Protein AF-A0A388L8P8-F1 (afdb_monomer_lite)

pLDDT: mean 82.84, std 12.55, range [41.34, 98.25]

Structure (mmCIF, N/CA/C/O backbone):
data_AF-A0A388L8P8-F1
#
_entry.id   AF-A0A388L8P8-F1
#
loop_
_atom_site.group_PDB
_atom_site.id
_atom_site.type_symbol
_atom_site.label_atom_id
_atom_site.label_alt_id
_atom_site.label_comp_id
_atom_site.label_asym_id
_atom_site.label_entity_id
_atom_site.label_seq_id
_atom_site.pdbx_PDB_ins_code
_atom_site.Cartn_x
_atom_site.Cartn_y
_atom_site.Cartn_z
_atom_site.occupancy
_atom_site.B_iso_or_equiv
_atom_site.auth_seq_id
_atom_site.auth_comp_id
_atom_site.auth_asym_id
_atom_site.auth_atom_id
_atom_site.pdbx_PDB_model_num
ATOM 1 N N . MET A 1 1 ? -27.261 3.512 31.138 1.00 41.34 1 MET A N 1
ATOM 2 C CA . MET A 1 1 ? -28.185 2.999 32.173 1.00 41.34 1 MET A CA 1
ATOM 3 C C . MET A 1 1 ? -28.676 1.631 31.740 1.00 41.34 1 MET A C 1
ATOM 5 O O . MET A 1 1 ? -29.302 1.532 30.693 1.00 41.34 1 MET A O 1
ATOM 9 N N . THR A 1 2 ? -28.341 0.579 32.483 1.00 51.69 2 THR A N 1
ATOM 10 C CA . THR A 1 2 ? -28.897 -0.768 32.290 1.00 51.69 2 THR A CA 1
ATOM 11 C C . THR A 1 2 ? -30.381 -0.741 32.658 1.00 51.69 2 THR A C 1
ATOM 13 O O . THR A 1 2 ? -30.743 -0.427 33.788 1.00 51.69 2 THR A O 1
ATOM 16 N N . LEU A 1 3 ? -31.254 -1.000 31.685 1.00 60.19 3 LEU A N 1
ATOM 17 C CA . LEU A 1 3 ? -32.703 -1.019 31.885 1.00 60.19 3 LEU A CA 1
ATOM 18 C C . LEU A 1 3 ? -33.097 -2.338 32.562 1.00 60.19 3 LEU A C 1
ATOM 20 O O . LEU A 1 3 ? -32.888 -3.412 31.997 1.00 60.19 3 LEU A O 1
ATOM 24 N N . LEU A 1 4 ? -33.650 -2.261 33.775 1.00 67.19 4 LEU A N 1
ATOM 25 C CA . LEU A 1 4 ? -34.172 -3.427 34.489 1.00 67.19 4 LEU A CA 1
ATOM 26 C C . LEU A 1 4 ? -35.426 -3.952 33.785 1.00 67.19 4 LEU A C 1
ATOM 28 O O . LEU A 1 4 ? -36.349 -3.206 33.455 1.00 67.19 4 LEU A O 1
ATOM 32 N N . THR A 1 5 ? -35.467 -5.262 33.576 1.00 72.75 5 THR A N 1
ATOM 33 C CA . THR A 1 5 ? -36.632 -5.935 32.998 1.00 72.75 5 THR A CA 1
ATOM 34 C C . THR A 1 5 ? -37.778 -6.010 34.012 1.00 72.75 5 THR A C 1
ATOM 36 O O . THR A 1 5 ? -37.558 -6.083 35.221 1.00 72.75 5 THR A O 1
ATOM 39 N N . ARG A 1 6 ? -39.028 -6.052 33.530 1.00 67.31 6 ARG A N 1
ATOM 40 C CA . ARG A 1 6 ? -40.245 -6.135 34.369 1.00 67.31 6 ARG A CA 1
ATOM 41 C C . ARG A 1 6 ? -40.247 -7.326 35.345 1.00 67.31 6 ARG A C 1
ATOM 43 O O . ARG A 1 6 ? -40.895 -7.281 36.385 1.00 67.31 6 ARG A O 1
ATOM 50 N N . SER A 1 7 ? -39.542 -8.405 35.015 1.00 67.12 7 SER A N 1
ATOM 51 C CA . SER A 1 7 ? -39.351 -9.570 35.888 1.00 67.12 7 SER A CA 1
ATOM 52 C C . SER A 1 7 ? -38.328 -9.325 37.000 1.00 67.12 7 SER A C 1
ATOM 54 O O . SER A 1 7 ? -38.490 -9.864 38.090 1.00 67.12 7 SER A O 1
ATOM 56 N N . GLN A 1 8 ? -37.306 -8.499 36.756 1.00 69.94 8 GLN A N 1
ATOM 57 C CA . GLN A 1 8 ? -36.320 -8.119 37.772 1.00 69.94 8 GLN A CA 1
ATOM 58 C C . GLN A 1 8 ? -36.918 -7.145 38.788 1.00 69.94 8 GLN A C 1
ATOM 60 O O . GLN A 1 8 ? -36.701 -7.316 39.983 1.00 69.94 8 GLN A O 1
ATOM 65 N N . THR A 1 9 ? -37.739 -6.190 38.345 1.00 72.44 9 THR A N 1
ATOM 66 C CA . THR A 1 9 ? -38.404 -5.243 39.255 1.00 72.44 9 THR A CA 1
ATOM 67 C C . THR A 1 9 ? -39.412 -5.921 40.183 1.00 72.44 9 THR A C 1
ATOM 69 O O . THR A 1 9 ? -39.514 -5.544 41.340 1.00 72.44 9 THR A O 1
ATOM 72 N N . LYS A 1 10 ? -40.077 -6.996 39.743 1.00 73.81 10 LYS A N 1
ATOM 73 C CA . LYS A 1 10 ? -40.981 -7.793 40.595 1.00 73.81 10 LYS A CA 1
ATOM 74 C C . LYS A 1 10 ? -40.254 -8.568 41.707 1.00 73.81 10 LYS A C 1
ATOM 76 O O . LYS A 1 10 ? -40.830 -8.859 42.749 1.00 73.81 10 LYS A O 1
ATOM 81 N N . ALA A 1 11 ? -38.981 -8.916 41.505 1.00 75.69 11 ALA A N 1
ATOM 82 C CA . ALA A 1 11 ? -38.152 -9.540 42.541 1.00 75.69 11 ALA A CA 1
ATOM 83 C C . ALA A 1 11 ? -37.675 -8.528 43.603 1.00 75.69 11 ALA A C 1
ATOM 85 O O . ALA A 1 11 ? -37.264 -8.921 44.700 1.00 75.69 11 ALA A O 1
ATOM 86 N N . MET A 1 12 ? -37.754 -7.233 43.286 1.00 84.12 12 MET A N 1
ATOM 87 C CA . MET A 1 12 ? -37.395 -6.135 44.179 1.00 84.12 12 MET A CA 1
ATOM 88 C C . MET A 1 12 ? -38.535 -5.743 45.120 1.00 84.12 12 MET A C 1
ATOM 90 O O . MET A 1 12 ? -38.289 -4.928 45.990 1.00 84.12 12 MET A O 1
ATOM 94 N N . ASP A 1 13 ? -39.738 -6.314 45.002 1.00 87.44 13 ASP A N 1
ATOM 95 C CA . ASP A 1 13 ? -40.845 -6.018 45.916 1.00 87.44 13 ASP A CA 1
ATOM 96 C C . ASP A 1 13 ? -40.574 -6.559 47.332 1.00 87.44 13 ASP A C 1
ATOM 98 O O . ASP A 1 13 ? -39.916 -7.594 47.524 1.00 87.44 13 ASP A O 1
ATOM 102 N N . ARG A 1 14 ? -41.092 -5.864 48.353 1.00 87.56 14 ARG A N 1
ATOM 103 C CA . ARG A 1 14 ? -40.985 -6.299 49.752 1.00 87.56 14 ARG A CA 1
ATOM 104 C C . ARG A 1 14 ? -41.802 -7.565 49.978 1.00 87.56 14 ARG A C 1
ATOM 106 O O . ARG A 1 14 ? -42.975 -7.635 49.612 1.00 87.56 14 ARG A O 1
ATOM 113 N N . LYS A 1 15 ? -41.191 -8.570 50.608 1.00 90.06 15 LYS A N 1
ATOM 114 C CA . LYS A 1 15 ? -41.853 -9.852 50.873 1.00 90.06 15 LYS A CA 1
ATOM 115 C C . LYS A 1 15 ? -42.787 -9.744 52.081 1.00 90.06 15 LYS A C 1
ATOM 117 O O . LYS A 1 15 ? -42.554 -8.968 53.008 1.00 90.06 15 LYS A O 1
ATOM 122 N N . ALA A 1 16 ? -43.845 -10.553 52.092 1.00 90.62 16 ALA A N 1
ATOM 123 C CA . ALA A 1 16 ? -44.754 -10.634 53.232 1.00 90.62 16 ALA A CA 1
ATOM 124 C C . ALA A 1 16 ? -43.996 -11.099 54.491 1.00 90.62 16 ALA A C 1
ATOM 126 O O . ALA A 1 16 ? -43.284 -12.099 54.450 1.00 90.62 16 ALA A O 1
ATOM 127 N N . GLY A 1 17 ? -44.132 -10.361 55.597 1.00 90.56 17 GLY A N 1
ATOM 128 C CA . GLY A 1 17 ? -43.433 -10.643 56.858 1.00 90.56 17 GLY A CA 1
ATOM 129 C C . GLY A 1 17 ? -41.972 -10.169 56.930 1.00 90.56 17 GLY A C 1
ATOM 130 O O . GLY A 1 17 ? -41.367 -10.265 57.992 1.00 90.56 17 GLY A O 1
ATOM 131 N N . GLU A 1 18 ? -41.405 -9.621 55.849 1.00 93.06 18 GLU A N 1
ATOM 132 C CA . GLU A 1 18 ? -40.052 -9.045 55.842 1.00 93.06 18 GLU A CA 1
ATOM 133 C C . GLU A 1 18 ? -40.047 -7.709 56.604 1.00 93.06 18 GLU A C 1
ATOM 135 O O . GLU A 1 18 ? -40.944 -6.878 56.412 1.00 93.06 18 GLU A O 1
ATOM 140 N N . SER A 1 19 ? -39.058 -7.486 57.477 1.00 94.62 19 SER A N 1
ATOM 141 C CA . SER A 1 19 ? -38.859 -6.183 58.121 1.00 94.62 19 SER A CA 1
ATOM 142 C C . SER A 1 19 ? -38.364 -5.155 57.096 1.00 94.62 19 SER A C 1
ATOM 144 O O . SER A 1 19 ? -37.824 -5.516 56.053 1.00 94.62 19 SER A O 1
ATOM 146 N N . LEU A 1 20 ? -38.551 -3.862 57.372 1.00 92.56 20 LEU A N 1
ATOM 147 C CA . LEU A 1 20 ? -38.077 -2.811 56.463 1.00 92.56 20 LEU A CA 1
ATOM 148 C C . LEU A 1 20 ? -36.553 -2.879 56.257 1.00 92.56 20 LEU A C 1
ATOM 150 O O . LEU A 1 20 ? -36.082 -2.768 55.134 1.00 92.56 20 LEU A O 1
ATOM 154 N N . LEU A 1 21 ? -35.810 -3.142 57.331 1.00 94.81 21 LEU A N 1
ATOM 155 C CA . LEU A 1 21 ? -34.350 -3.199 57.310 1.00 94.81 21 LEU A CA 1
ATOM 156 C C . LEU A 1 21 ? -33.837 -4.391 56.480 1.00 94.81 21 LEU A C 1
ATOM 158 O O . LEU A 1 21 ? -32.991 -4.215 55.612 1.00 94.81 21 LEU A O 1
ATOM 162 N N . ALA A 1 22 ? -34.435 -5.578 56.652 1.00 93.00 22 ALA A N 1
ATOM 163 C CA . ALA A 1 22 ? -34.094 -6.757 55.849 1.00 93.00 22 ALA A CA 1
ATOM 164 C C . ALA A 1 22 ? -34.422 -6.567 54.355 1.00 93.00 22 ALA A C 1
ATOM 166 O O . ALA A 1 22 ? -33.699 -7.045 53.481 1.00 93.00 22 ALA A O 1
ATOM 167 N N . TYR A 1 23 ? -35.505 -5.843 54.059 1.00 92.75 23 TYR A N 1
ATOM 168 C CA . TYR A 1 23 ? -35.875 -5.479 52.695 1.00 92.75 23 TYR A CA 1
ATOM 169 C C . TYR A 1 23 ? -34.839 -4.553 52.037 1.00 92.75 23 TYR A C 1
ATOM 171 O O . TYR A 1 23 ? -34.422 -4.811 50.907 1.00 92.75 23 TYR A O 1
ATOM 179 N N . GLU A 1 24 ? -34.405 -3.504 52.738 1.00 93.31 24 GLU A N 1
ATOM 180 C CA . GLU A 1 24 ? -33.405 -2.550 52.244 1.00 93.31 24 GLU A CA 1
ATOM 181 C C . GLU A 1 24 ? -32.039 -3.211 52.024 1.00 93.31 24 GLU A C 1
ATOM 183 O O . GLU A 1 24 ? -31.432 -3.017 50.970 1.00 93.31 24 GLU A O 1
ATOM 188 N N . GLU A 1 25 ? -31.589 -4.058 52.955 1.00 94.56 25 GLU A N 1
ATOM 189 C CA . GLU A 1 25 ? -30.347 -4.831 52.816 1.00 94.56 25 GLU A CA 1
ATOM 190 C C . GLU A 1 25 ? -30.385 -5.752 51.589 1.00 94.56 25 GLU A C 1
ATOM 192 O O . GLU A 1 25 ? -29.439 -5.789 50.796 1.00 94.56 25 GLU A O 1
ATOM 197 N N . ARG A 1 26 ? -31.506 -6.456 51.375 1.00 92.00 26 ARG A N 1
ATOM 198 C CA . ARG A 1 26 ? -31.695 -7.315 50.198 1.00 92.00 26 ARG A CA 1
ATOM 199 C C . ARG A 1 26 ? -31.700 -6.512 48.900 1.00 92.00 26 ARG A C 1
ATOM 201 O O . ARG A 1 26 ? -31.133 -6.962 47.903 1.00 92.00 26 ARG A O 1
ATOM 208 N N . LEU A 1 27 ? -32.346 -5.348 48.893 1.00 90.62 27 LEU A N 1
ATOM 209 C CA . LEU A 1 27 ? -32.401 -4.477 47.723 1.00 90.62 27 LEU A CA 1
ATOM 210 C C . LEU A 1 27 ? -31.014 -3.920 47.377 1.00 90.62 27 LEU A C 1
ATOM 212 O O . LEU A 1 27 ? -30.624 -3.939 46.209 1.00 90.62 27 LEU A O 1
ATOM 216 N N . ALA A 1 28 ? -30.253 -3.488 48.384 1.00 92.19 28 ALA A N 1
ATOM 217 C CA . ALA A 1 28 ? -28.880 -3.023 48.219 1.00 92.19 28 ALA A CA 1
ATOM 218 C C . ALA A 1 28 ? -27.975 -4.130 47.655 1.00 92.19 28 ALA A C 1
ATOM 220 O O . ALA A 1 28 ? -27.255 -3.891 46.685 1.00 92.19 28 ALA A O 1
ATOM 221 N N . ALA A 1 29 ? -28.072 -5.355 48.186 1.00 91.75 29 ALA A N 1
ATOM 222 C CA . ALA A 1 29 ? -27.329 -6.505 47.673 1.00 91.75 29 ALA A CA 1
ATOM 223 C C . ALA A 1 29 ? -27.677 -6.818 46.206 1.00 91.75 29 ALA A C 1
ATOM 225 O O . ALA A 1 29 ? -26.782 -7.057 45.399 1.00 91.75 29 ALA A O 1
ATOM 226 N N . PHE A 1 30 ? -28.960 -6.756 45.832 1.00 87.81 30 PHE A N 1
ATOM 227 C CA . PHE A 1 30 ? -29.401 -6.990 44.452 1.00 87.81 30 PHE A CA 1
ATOM 228 C C . PHE A 1 30 ? -28.869 -5.931 43.475 1.00 87.81 30 PHE A C 1
ATOM 230 O O . PHE A 1 30 ? -28.424 -6.263 42.376 1.00 87.81 30 PHE A O 1
ATOM 237 N N . ILE A 1 31 ? -28.904 -4.653 43.870 1.00 87.44 31 ILE A N 1
ATOM 238 C CA . ILE A 1 31 ? -28.354 -3.551 43.068 1.00 87.44 31 ILE A CA 1
ATOM 239 C C . ILE A 1 31 ? -26.841 -3.720 42.910 1.00 87.44 31 ILE A C 1
ATOM 241 O O . ILE A 1 31 ? -26.329 -3.575 41.799 1.00 87.44 31 ILE A O 1
ATOM 245 N N . GLN A 1 32 ? -26.135 -4.063 43.991 1.00 90.44 32 GLN A N 1
ATOM 246 C CA . GLN A 1 32 ? -24.695 -4.291 43.948 1.00 90.44 32 GLN A CA 1
ATOM 247 C C . GLN A 1 32 ? -24.343 -5.445 43.006 1.00 90.44 32 GLN A C 1
ATOM 249 O O . GLN A 1 32 ? -23.519 -5.272 42.116 1.00 90.44 32 GLN A O 1
ATOM 254 N N . GLU A 1 33 ? -25.035 -6.579 43.109 1.00 91.56 33 GLU A N 1
ATOM 255 C CA . GLU A 1 33 ? -24.804 -7.735 42.239 1.00 91.56 33 GLU A CA 1
ATOM 256 C C . GLU A 1 33 ? -25.069 -7.409 40.758 1.00 91.56 33 GLU A C 1
ATOM 258 O O . GLU A 1 33 ? -24.316 -7.816 39.870 1.00 91.56 33 GLU A O 1
ATOM 263 N N . ALA A 1 34 ? -26.133 -6.653 40.465 1.00 87.19 34 ALA A N 1
ATOM 264 C CA . ALA A 1 34 ? -26.438 -6.221 39.105 1.00 87.19 34 ALA A CA 1
ATOM 265 C C . ALA A 1 34 ? -25.357 -5.280 38.547 1.00 87.19 34 ALA A C 1
ATOM 267 O O . ALA A 1 34 ? -24.979 -5.404 37.377 1.00 87.19 34 ALA A O 1
ATOM 268 N N . ASN A 1 35 ? -24.839 -4.374 39.379 1.00 90.00 35 ASN A N 1
ATOM 269 C CA . ASN A 1 35 ? -23.742 -3.482 39.018 1.00 90.00 35 ASN A CA 1
ATOM 270 C C . ASN A 1 35 ? -22.440 -4.255 38.791 1.00 90.00 35 ASN A C 1
ATOM 272 O O . ASN A 1 35 ? -21.772 -4.017 37.786 1.00 90.00 35 ASN A O 1
ATOM 276 N N . ASP A 1 36 ? -22.117 -5.221 39.650 1.00 94.94 36 ASP A N 1
ATOM 277 C CA . ASP A 1 36 ? -20.922 -6.058 39.518 1.00 94.94 36 ASP A CA 1
ATOM 278 C C . ASP A 1 36 ? -20.979 -6.894 38.233 1.00 94.94 36 ASP A C 1
ATOM 280 O O . ASP A 1 36 ? -20.007 -6.951 37.475 1.00 94.94 36 ASP A O 1
ATOM 284 N N . ARG A 1 37 ? -22.146 -7.472 37.914 1.00 93.25 37 ARG A N 1
ATOM 285 C CA . ARG A 1 37 ? -22.367 -8.184 36.645 1.00 93.25 37 ARG A CA 1
ATOM 286 C C . ARG A 1 37 ? -22.225 -7.264 35.433 1.00 93.25 37 ARG A C 1
ATOM 288 O O . ARG A 1 37 ? -21.614 -7.660 34.441 1.00 93.25 37 ARG A O 1
ATOM 295 N N . ALA A 1 38 ? -22.756 -6.044 35.499 1.00 92.81 38 ALA A N 1
ATOM 296 C CA . ALA A 1 38 ? -22.616 -5.068 34.421 1.00 92.81 38 ALA A CA 1
ATOM 297 C C . ALA A 1 38 ? -21.154 -4.625 34.234 1.00 92.81 38 ALA A C 1
ATOM 299 O O . ALA A 1 38 ? -20.683 -4.540 33.100 1.00 92.81 38 ALA A O 1
ATOM 300 N N . ALA A 1 39 ? -20.423 -4.399 35.328 1.00 96.31 39 ALA A N 1
ATOM 301 C CA . ALA A 1 39 ? -19.010 -4.038 35.302 1.00 96.31 39 ALA A CA 1
ATOM 302 C C . ALA A 1 39 ? -18.145 -5.172 34.732 1.00 96.31 39 ALA A C 1
ATOM 304 O O . ALA A 1 39 ? -17.292 -4.925 33.878 1.00 96.31 39 ALA A O 1
ATOM 305 N N . ALA A 1 40 ? -18.401 -6.421 35.135 1.00 96.56 40 ALA A N 1
ATOM 306 C CA . ALA A 1 40 ? -17.719 -7.592 34.593 1.00 96.56 40 ALA A CA 1
ATOM 307 C C . ALA A 1 40 ? -17.975 -7.755 33.085 1.00 96.56 40 ALA A C 1
ATOM 309 O O . ALA A 1 40 ? -17.031 -7.938 32.319 1.00 96.56 40 ALA A O 1
ATOM 310 N N . ALA A 1 41 ? -19.229 -7.608 32.641 1.00 96.38 41 ALA A N 1
ATOM 311 C CA . ALA A 1 41 ? -19.580 -7.677 31.223 1.00 96.38 41 ALA A CA 1
ATOM 312 C C . ALA A 1 41 ? -18.941 -6.544 30.401 1.00 96.38 41 ALA A C 1
ATOM 314 O O . ALA A 1 41 ? -18.483 -6.774 29.283 1.00 96.38 41 ALA A O 1
ATOM 315 N N . ALA A 1 42 ? -18.880 -5.325 30.946 1.00 96.56 42 ALA A N 1
ATOM 316 C CA . ALA A 1 42 ? -18.212 -4.201 30.295 1.00 96.56 42 ALA A CA 1
ATOM 317 C C . ALA A 1 42 ? -16.700 -4.437 30.163 1.00 96.56 42 ALA A C 1
ATOM 319 O O . ALA A 1 42 ? -16.130 -4.167 29.107 1.00 96.56 42 ALA A O 1
ATOM 320 N N . LYS A 1 43 ? -16.064 -4.983 31.206 1.00 97.44 43 LYS A N 1
ATOM 321 C CA . LYS A 1 43 ? -14.641 -5.333 31.186 1.00 97.44 43 LYS A CA 1
ATOM 322 C C . LYS A 1 43 ? -14.337 -6.405 30.140 1.00 97.44 43 LYS A C 1
ATOM 324 O O . LYS A 1 43 ? -13.377 -6.253 29.393 1.00 97.44 43 LYS A O 1
ATOM 329 N N . GLU A 1 44 ? -15.163 -7.446 30.061 1.00 97.38 44 GLU A N 1
ATOM 330 C CA . GLU A 1 44 ? -14.982 -8.512 29.072 1.00 97.38 44 GLU A CA 1
ATOM 331 C C . GLU A 1 44 ? -15.187 -8.004 27.643 1.00 97.38 44 GLU A C 1
ATOM 333 O O . GLU A 1 44 ? -14.376 -8.283 26.766 1.00 97.38 44 GLU A O 1
ATOM 338 N N . ARG A 1 45 ? -16.214 -7.177 27.412 1.00 97.31 45 ARG A N 1
ATOM 339 C CA . ARG A 1 45 ? -16.416 -6.536 26.108 1.00 97.31 45 ARG A CA 1
ATOM 340 C C . ARG A 1 45 ? -15.223 -5.690 25.683 1.00 97.31 45 ARG A C 1
ATOM 342 O O . ARG A 1 45 ? -14.794 -5.809 24.546 1.00 97.31 45 ARG A O 1
ATOM 349 N N . ASN A 1 46 ? -14.701 -4.863 26.588 1.00 97.25 46 ASN A N 1
ATOM 350 C CA . ASN A 1 46 ? -13.549 -4.015 26.297 1.00 97.25 46 ASN A CA 1
ATOM 351 C C . ASN A 1 46 ? -12.318 -4.867 25.952 1.00 97.25 46 ASN A C 1
ATOM 353 O O . ASN A 1 46 ? -11.619 -4.587 24.987 1.00 97.25 46 ASN A O 1
ATOM 357 N N . ARG A 1 47 ? -12.098 -5.963 26.685 1.00 98.00 47 ARG A N 1
ATOM 358 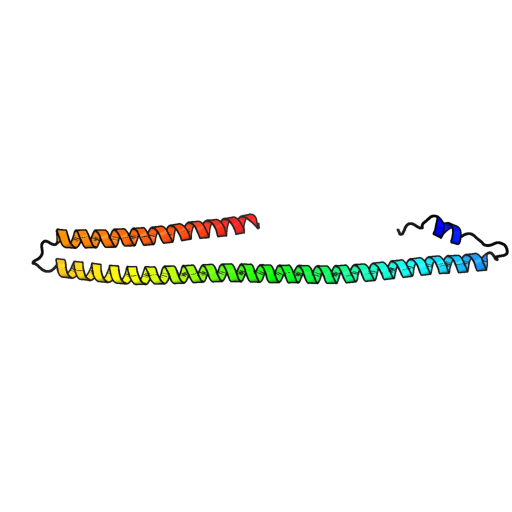C CA . ARG A 1 47 ? -11.015 -6.899 26.383 1.00 98.00 47 ARG A CA 1
ATOM 359 C C . ARG A 1 47 ? -11.157 -7.518 24.986 1.00 98.00 47 ARG A C 1
ATOM 361 O O . ARG A 1 47 ? -10.187 -7.523 24.238 1.00 98.00 47 ARG A O 1
ATOM 368 N N . LEU A 1 48 ? -12.342 -8.015 24.632 1.00 97.7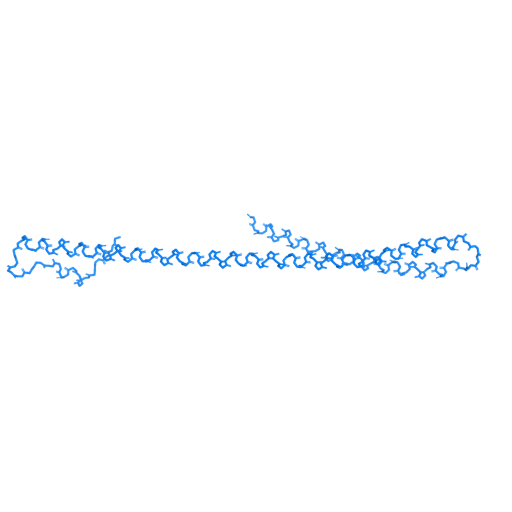5 48 LEU A N 1
ATOM 369 C CA . LEU A 1 48 ? -12.594 -8.597 23.308 1.00 97.75 48 LEU A CA 1
ATOM 370 C C . LEU A 1 48 ? -12.424 -7.565 22.186 1.00 97.75 48 LEU A C 1
ATOM 372 O O . LEU A 1 48 ? -11.853 -7.874 21.147 1.00 97.75 48 LEU A O 1
ATOM 376 N N . GLU A 1 49 ? -12.882 -6.334 22.411 1.00 98.00 49 GLU A N 1
ATOM 377 C CA . GLU A 1 49 ? -12.720 -5.223 21.471 1.00 98.00 49 GLU A CA 1
ATOM 378 C C . GLU A 1 49 ? -11.239 -4.892 21.242 1.00 98.00 49 GLU A C 1
ATOM 380 O O . GLU A 1 49 ? -10.811 -4.792 20.096 1.00 98.00 49 GLU A O 1
ATOM 385 N N . GLN A 1 50 ? -10.430 -4.844 22.306 1.00 98.12 50 GLN A N 1
ATOM 386 C CA . GLN A 1 50 ? -8.979 -4.660 22.194 1.00 98.12 50 GLN A CA 1
ATOM 387 C C . GLN A 1 50 ? -8.294 -5.811 21.445 1.00 98.12 50 GLN A C 1
ATOM 389 O O . GLN A 1 50 ? -7.399 -5.575 20.633 1.00 98.12 50 GLN A O 1
ATOM 394 N N . GLU A 1 51 ? -8.696 -7.060 21.702 1.00 98.12 51 GLU A N 1
ATOM 395 C CA . GLU A 1 51 ? -8.156 -8.232 21.003 1.00 98.12 51 GLU A CA 1
ATOM 396 C C . GLU A 1 51 ? -8.510 -8.200 19.500 1.00 98.12 51 GLU A C 1
ATOM 398 O O . GLU A 1 51 ? -7.652 -8.477 18.655 1.00 98.12 51 GLU A O 1
ATOM 403 N N . GLU A 1 52 ? -9.736 -7.801 19.141 1.00 98.06 52 GLU A N 1
ATOM 404 C CA . GLU A 1 52 ? -10.137 -7.608 17.743 1.00 98.06 52 GLU A CA 1
ATOM 405 C C . GLU A 1 52 ? -9.407 -6.443 17.070 1.00 98.06 52 GLU A C 1
ATOM 407 O O . GLU A 1 52 ? -8.960 -6.588 15.931 1.00 98.06 52 GLU A O 1
ATOM 412 N N . GLU A 1 53 ? -9.263 -5.300 17.741 1.00 98.00 53 GLU A N 1
ATOM 413 C CA . GLU A 1 53 ? -8.529 -4.152 17.203 1.00 98.00 53 GLU A CA 1
ATOM 414 C C . GLU A 1 53 ? -7.062 -4.498 16.952 1.00 98.00 53 GLU A C 1
ATOM 416 O O . GLU A 1 53 ? -6.545 -4.215 15.871 1.00 98.00 53 GLU A O 1
ATOM 421 N N . ALA A 1 54 ? -6.409 -5.188 17.889 1.00 98.00 54 ALA A N 1
ATOM 422 C CA . ALA A 1 54 ? -5.037 -5.654 17.712 1.00 98.00 54 ALA A CA 1
ATOM 423 C C . ALA A 1 54 ? -4.912 -6.612 16.516 1.00 98.00 54 ALA A C 1
ATOM 425 O O . ALA A 1 54 ? -3.948 -6.538 15.748 1.00 98.00 54 ALA A O 1
ATOM 426 N N . LYS A 1 55 ? -5.904 -7.490 16.315 1.00 98.25 55 LYS A N 1
ATOM 427 C CA . LYS A 1 55 ? -5.947 -8.384 15.153 1.00 98.25 55 LYS A CA 1
ATOM 428 C C . LYS A 1 55 ? -6.096 -7.601 13.845 1.00 98.25 55 LYS A C 1
ATOM 430 O O . LYS A 1 55 ? -5.327 -7.847 12.918 1.00 98.25 55 LYS A O 1
ATOM 435 N N . ARG A 1 56 ? -7.019 -6.636 13.783 1.00 98.12 56 ARG A N 1
ATOM 436 C CA . ARG A 1 56 ? -7.227 -5.785 12.596 1.00 98.12 56 ARG A CA 1
ATOM 437 C C . ARG A 1 56 ? -5.983 -4.966 12.260 1.00 98.12 56 ARG A C 1
ATOM 439 O O . ARG A 1 56 ? -5.582 -4.928 11.103 1.00 98.12 56 ARG A O 1
ATOM 446 N N . GLN A 1 57 ? -5.335 -4.373 13.264 1.00 98.06 57 GLN A N 1
ATOM 447 C CA . GLN A 1 57 ? -4.087 -3.624 13.076 1.00 98.06 57 GLN A CA 1
ATOM 448 C C . GLN A 1 57 ? -2.977 -4.505 12.501 1.00 98.06 57 GLN A C 1
ATOM 450 O O . GLN A 1 57 ? -2.239 -4.078 11.614 1.00 98.06 57 GLN A O 1
ATOM 455 N N . LYS A 1 58 ? -2.864 -5.748 12.980 1.00 98.12 58 LYS A N 1
ATOM 456 C CA . LYS A 1 58 ? -1.887 -6.699 12.450 1.00 98.12 58 LYS A CA 1
ATOM 457 C C . LYS A 1 58 ? -2.184 -7.070 10.995 1.00 98.12 58 LYS A C 1
ATOM 459 O O . LYS A 1 58 ? -1.276 -7.029 10.174 1.00 98.12 58 LYS A O 1
ATOM 464 N N . GLU A 1 59 ? -3.436 -7.391 10.673 1.00 98.12 59 GLU A N 1
ATOM 465 C CA . GLU A 1 59 ? -3.855 -7.714 9.302 1.00 98.12 59 GLU A CA 1
ATOM 466 C C . GLU A 1 59 ? -3.607 -6.545 8.339 1.00 98.12 59 GLU A C 1
ATOM 468 O O . GLU A 1 59 ? -3.121 -6.745 7.227 1.00 98.12 59 GLU A O 1
ATOM 473 N N . GLU A 1 60 ? -3.883 -5.315 8.770 1.00 97.31 60 GLU A N 1
ATOM 474 C CA . GLU A 1 60 ? -3.602 -4.118 7.981 1.00 97.31 60 GLU A CA 1
ATOM 475 C C . GLU A 1 60 ? -2.100 -3.901 7.773 1.00 97.31 60 GLU A C 1
ATOM 477 O O . GLU A 1 60 ? -1.670 -3.622 6.653 1.00 97.31 60 GLU A O 1
ATOM 482 N N . GLN A 1 61 ? -1.290 -4.085 8.816 1.00 97.06 61 GLN A N 1
ATOM 483 C CA . GLN A 1 61 ? 0.161 -3.986 8.703 1.00 97.06 61 GLN A CA 1
ATOM 484 C C . GLN A 1 61 ? 0.728 -5.042 7.744 1.00 97.06 61 GLN A C 1
ATOM 486 O O . GLN A 1 61 ? 1.601 -4.730 6.934 1.00 97.06 61 GLN A O 1
ATOM 491 N N . ASP A 1 62 ? 0.228 -6.275 7.805 1.00 97.69 62 ASP A N 1
ATOM 492 C CA . ASP A 1 62 ? 0.654 -7.350 6.911 1.00 97.69 62 ASP A CA 1
ATOM 493 C C . ASP A 1 62 ? 0.223 -7.075 5.460 1.00 97.69 62 ASP A C 1
ATOM 495 O O . ASP A 1 62 ? 1.018 -7.270 4.539 1.00 97.69 62 ASP A O 1
ATOM 499 N N . ARG A 1 63 ? -0.980 -6.523 5.245 1.00 97.06 63 ARG A N 1
ATOM 500 C CA . ARG A 1 63 ? -1.434 -6.065 3.921 1.00 97.06 63 ARG A CA 1
ATOM 501 C C . ARG A 1 63 ? -0.518 -4.980 3.350 1.00 97.06 63 ARG A C 1
ATOM 503 O O . ARG A 1 63 ? -0.142 -5.069 2.186 1.00 97.06 63 ARG A O 1
ATOM 510 N N . LEU A 1 64 ? -0.149 -3.981 4.154 1.00 95.75 64 LEU A N 1
ATOM 511 C CA . LEU A 1 64 ? 0.738 -2.896 3.717 1.00 95.75 64 LEU A CA 1
ATOM 512 C C . LEU A 1 64 ? 2.139 -3.408 3.363 1.00 95.75 64 LEU A C 1
ATOM 514 O O . LEU A 1 64 ? 2.689 -3.006 2.343 1.00 95.75 64 LEU A O 1
ATOM 518 N N . ARG A 1 65 ? 2.694 -4.336 4.154 1.00 96.12 65 ARG A N 1
ATOM 519 C CA . ARG A 1 65 ? 3.979 -4.981 3.831 1.00 96.12 65 ARG A CA 1
ATOM 520 C C . ARG A 1 65 ? 3.925 -5.736 2.508 1.00 96.12 65 ARG A C 1
ATOM 522 O O . ARG A 1 65 ? 4.893 -5.703 1.755 1.00 96.12 65 ARG A O 1
ATOM 529 N N . GLN A 1 66 ? 2.817 -6.424 2.236 1.00 95.94 66 GLN A N 1
ATOM 530 C CA . GLN A 1 66 ? 2.649 -7.137 0.973 1.00 95.94 66 GLN A CA 1
ATOM 531 C C . GLN A 1 66 ? 2.570 -6.164 -0.207 1.00 95.94 66 GLN A C 1
ATOM 533 O O . GLN A 1 66 ? 3.257 -6.368 -1.202 1.00 95.94 66 GLN A O 1
ATOM 538 N N . GLU A 1 67 ? 1.794 -5.085 -0.079 1.00 93.50 67 GLU A N 1
ATOM 539 C CA . GLU A 1 67 ? 1.700 -4.045 -1.111 1.00 93.50 67 GLU A CA 1
ATOM 540 C C . GLU A 1 67 ? 3.073 -3.417 -1.402 1.00 93.50 67 GLU A C 1
ATOM 542 O O . GLU A 1 67 ? 3.452 -3.260 -2.561 1.00 93.50 67 GLU A O 1
ATOM 547 N N . GLU A 1 68 ? 3.860 -3.124 -0.364 1.00 92.88 68 GLU A N 1
ATOM 548 C CA . GLU A 1 68 ? 5.227 -2.616 -0.512 1.00 92.88 68 GLU A CA 1
ATOM 549 C C . GLU A 1 68 ? 6.147 -3.622 -1.223 1.00 92.88 68 GLU A C 1
ATOM 551 O O . GLU A 1 68 ? 6.877 -3.250 -2.146 1.00 92.88 68 GLU A O 1
ATOM 556 N N . ALA A 1 69 ? 6.078 -4.905 -0.854 1.00 95.31 69 ALA A N 1
ATOM 557 C CA . ALA A 1 69 ? 6.857 -5.961 -1.496 1.00 95.31 69 ALA A CA 1
ATOM 558 C C . ALA A 1 69 ? 6.501 -6.122 -2.985 1.00 95.31 69 ALA A C 1
ATOM 560 O O . ALA A 1 69 ? 7.396 -6.265 -3.823 1.00 95.31 69 ALA A O 1
ATOM 56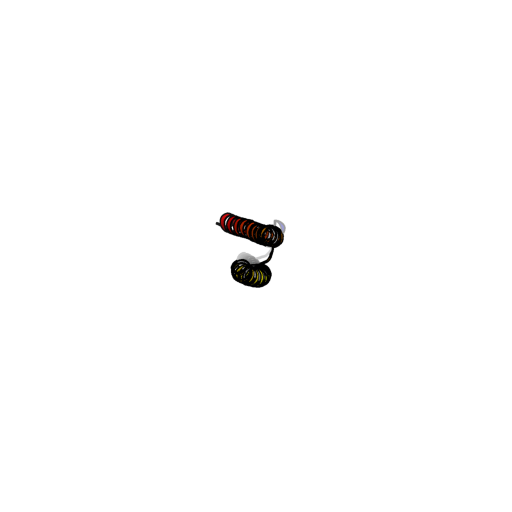1 N N . ASP A 1 70 ? 5.215 -6.044 -3.332 1.00 91.88 70 ASP A N 1
ATOM 562 C CA . ASP A 1 70 ? 4.742 -6.135 -4.715 1.00 91.88 70 ASP A CA 1
ATOM 563 C C . ASP A 1 70 ? 5.220 -4.930 -5.546 1.00 91.88 70 ASP A C 1
ATOM 565 O O . ASP A 1 70 ? 5.701 -5.091 -6.675 1.00 91.88 70 ASP A O 1
ATOM 569 N N . LEU A 1 71 ? 5.168 -3.721 -4.973 1.00 89.12 71 LEU A N 1
ATOM 570 C CA . LEU A 1 71 ? 5.697 -2.509 -5.605 1.00 89.12 71 LEU A CA 1
ATOM 571 C C . LEU A 1 71 ? 7.210 -2.604 -5.840 1.00 89.12 71 LEU A C 1
ATOM 573 O O . LEU A 1 71 ? 7.689 -2.249 -6.924 1.00 89.12 71 LEU A O 1
ATOM 577 N N . GLN A 1 72 ? 7.961 -3.115 -4.862 1.00 90.50 72 GLN A N 1
ATOM 578 C CA . GLN A 1 72 ? 9.402 -3.314 -4.989 1.00 90.50 72 GLN A C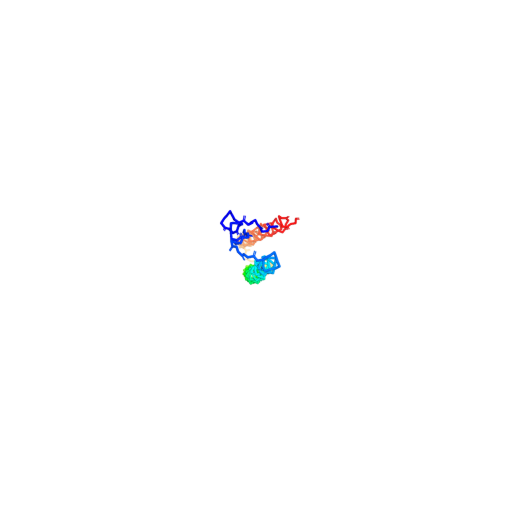A 1
ATOM 579 C C . GLN A 1 72 ? 9.735 -4.358 -6.064 1.00 90.50 72 GLN A C 1
ATOM 581 O O . GLN A 1 72 ? 10.587 -4.105 -6.919 1.00 90.50 72 GLN A O 1
ATOM 586 N N . ALA A 1 73 ? 9.026 -5.489 -6.096 1.00 92.06 73 ALA A N 1
ATOM 587 C CA . ALA A 1 73 ? 9.213 -6.519 -7.117 1.00 92.06 73 ALA A CA 1
ATOM 588 C C . ALA A 1 73 ? 8.946 -5.978 -8.534 1.00 92.06 73 ALA A C 1
ATOM 590 O O . ALA A 1 73 ? 9.717 -6.240 -9.465 1.00 92.06 73 ALA A O 1
ATOM 591 N N . ALA A 1 74 ? 7.899 -5.166 -8.700 1.00 85.00 74 ALA A N 1
ATOM 592 C CA . ALA A 1 74 ? 7.602 -4.510 -9.969 1.00 85.00 74 ALA A CA 1
ATOM 593 C C . ALA A 1 74 ? 8.706 -3.513 -10.374 1.00 85.00 74 ALA A C 1
ATOM 595 O O . ALA A 1 74 ? 9.094 -3.456 -11.545 1.00 85.00 74 ALA A O 1
ATOM 596 N N . ALA A 1 75 ? 9.249 -2.750 -9.420 1.00 84.00 75 ALA A N 1
ATOM 597 C CA . ALA A 1 75 ? 10.356 -1.826 -9.667 1.00 84.00 75 ALA A CA 1
ATOM 598 C C . ALA A 1 75 ? 11.644 -2.554 -10.085 1.00 84.00 75 ALA A C 1
ATOM 600 O O . ALA A 1 75 ? 12.296 -2.145 -11.050 1.00 84.00 75 ALA A O 1
ATOM 601 N N . GLU A 1 76 ? 11.985 -3.661 -9.422 1.00 92.38 76 GLU A N 1
ATOM 602 C CA . GLU A 1 76 ? 13.131 -4.496 -9.790 1.00 92.38 76 GLU A CA 1
ATOM 603 C C . GLU A 1 76 ? 12.976 -5.102 -11.185 1.00 92.38 76 GLU A C 1
ATOM 605 O O . GLU A 1 76 ? 13.920 -5.080 -11.978 1.00 92.38 76 GLU A O 1
ATOM 610 N N . HIS A 1 77 ? 11.787 -5.616 -11.511 1.00 87.06 77 HIS A N 1
ATOM 611 C CA . HIS A 1 77 ? 11.501 -6.151 -12.838 1.00 87.06 77 HIS A CA 1
ATOM 612 C C . HIS A 1 77 ? 11.726 -5.095 -13.930 1.00 87.06 77 HIS A C 1
ATOM 614 O O . HIS A 1 77 ? 12.438 -5.360 -14.903 1.00 87.06 77 HIS A O 1
ATOM 620 N N . ARG A 1 78 ? 11.198 -3.876 -13.739 1.00 83.00 78 ARG A N 1
ATOM 621 C CA . ARG A 1 78 ? 11.421 -2.748 -14.662 1.00 83.00 78 ARG A CA 1
ATOM 622 C C . ARG A 1 78 ? 12.900 -2.381 -14.776 1.00 83.00 78 ARG A C 1
ATOM 624 O O . ARG A 1 78 ? 13.393 -2.171 -15.882 1.00 83.00 78 ARG A O 1
ATOM 631 N N . SER A 1 79 ? 13.627 -2.362 -13.658 1.00 81.25 79 SER A N 1
ATOM 632 C CA . SER A 1 79 ? 15.069 -2.088 -13.654 1.00 81.25 79 SER A CA 1
ATOM 633 C C . SER A 1 79 ? 15.843 -3.096 -14.510 1.00 81.25 79 SER A C 1
ATOM 635 O O . SER A 1 79 ? 16.605 -2.704 -15.393 1.00 81.25 79 SER A O 1
ATOM 637 N N . ARG A 1 80 ? 15.563 -4.396 -14.342 1.00 87.44 80 ARG A N 1
ATOM 638 C CA . ARG A 1 80 ? 16.176 -5.466 -15.151 1.00 87.44 80 ARG A CA 1
ATOM 639 C C . ARG A 1 80 ? 15.826 -5.342 -16.634 1.00 87.44 80 ARG A C 1
ATOM 641 O O . ARG A 1 80 ? 16.663 -5.619 -17.493 1.00 87.44 80 ARG A O 1
ATOM 648 N N . GLN A 1 81 ? 14.596 -4.943 -16.962 1.00 79.69 81 GLN A N 1
ATOM 649 C CA . GLN A 1 81 ? 14.210 -4.690 -18.352 1.00 79.69 81 GLN A CA 1
ATOM 650 C C . GLN A 1 81 ? 14.998 -3.522 -18.954 1.00 79.69 81 GLN A C 1
ATOM 652 O O . GLN A 1 81 ? 15.538 -3.676 -20.049 1.00 79.69 81 GLN A O 1
ATOM 657 N N . ARG A 1 82 ? 15.136 -2.400 -18.236 1.00 80.06 82 ARG A N 1
ATOM 658 C CA . ARG A 1 82 ? 15.942 -1.257 -18.693 1.00 80.06 82 ARG A CA 1
ATOM 659 C C . ARG A 1 82 ? 17.408 -1.613 -18.890 1.00 80.06 82 ARG A C 1
ATOM 661 O O . ARG A 1 82 ? 17.974 -1.263 -19.917 1.00 80.06 82 ARG A O 1
ATOM 668 N N . GLU A 1 83 ? 18.014 -2.342 -17.958 1.00 82.69 83 GLU A N 1
ATOM 669 C CA . GLU A 1 83 ? 19.420 -2.754 -18.065 1.00 82.69 83 GLU A CA 1
ATOM 670 C C . GLU A 1 83 ? 19.675 -3.602 -19.323 1.00 82.69 83 GLU A C 1
ATOM 672 O O . GLU A 1 83 ? 20.653 -3.399 -20.050 1.00 82.69 83 GLU A O 1
ATOM 677 N N . ARG A 1 84 ? 18.742 -4.507 -19.646 1.00 80.50 84 ARG A N 1
ATOM 678 C CA . ARG A 1 84 ? 18.795 -5.292 -20.885 1.00 80.50 84 ARG A CA 1
ATOM 679 C C . ARG A 1 84 ? 18.706 -4.425 -22.139 1.00 80.50 84 ARG A C 1
ATOM 681 O O . ARG A 1 84 ? 19.390 -4.726 -23.117 1.00 80.50 84 ARG A O 1
ATOM 688 N N . LEU A 1 85 ? 17.858 -3.396 -22.137 1.00 76.81 85 LEU A N 1
ATOM 689 C CA . LEU A 1 85 ? 17.758 -2.456 -23.257 1.00 76.81 85 LEU A CA 1
ATOM 690 C C . LEU A 1 85 ? 19.034 -1.636 -23.396 1.00 76.81 85 LEU A C 1
ATOM 692 O O . LEU A 1 85 ? 19.596 -1.602 -24.481 1.00 76.81 85 LEU A O 1
ATOM 696 N N . PHE A 1 86 ? 19.533 -1.072 -22.298 1.00 76.38 86 PHE A N 1
ATOM 697 C CA . PHE A 1 86 ? 20.742 -0.253 -22.293 1.00 76.38 86 PHE A CA 1
ATOM 698 C C . PHE A 1 86 ? 21.965 -1.028 -22.797 1.00 76.38 86 PHE A C 1
ATOM 700 O O . PHE A 1 86 ? 22.778 -0.512 -23.562 1.00 76.38 86 PHE A O 1
ATOM 707 N N . THR A 1 87 ? 22.069 -2.311 -22.437 1.00 79.12 87 THR A N 1
ATOM 708 C CA . THR A 1 87 ? 23.119 -3.195 -22.962 1.00 79.12 87 THR A CA 1
ATOM 709 C C . THR A 1 87 ? 23.015 -3.347 -24.482 1.00 79.12 87 THR A C 1
ATOM 711 O O . THR A 1 87 ? 24.021 -3.256 -25.183 1.00 79.12 87 THR A O 1
ATOM 714 N N . ARG A 1 88 ? 21.803 -3.556 -25.015 1.00 74.94 88 ARG A N 1
ATOM 715 C CA . ARG A 1 88 ? 21.576 -3.659 -26.466 1.00 74.94 88 ARG A CA 1
ATOM 716 C C . ARG A 1 88 ? 21.849 -2.338 -27.178 1.00 74.94 88 ARG A C 1
ATOM 718 O O . ARG A 1 88 ? 22.527 -2.339 -28.196 1.00 74.94 88 ARG A O 1
ATOM 725 N N . GLU A 1 89 ? 21.377 -1.233 -26.616 1.00 76.25 89 GLU A N 1
ATOM 726 C CA . GLU A 1 89 ? 21.620 0.120 -27.112 1.00 76.25 89 GLU A CA 1
ATOM 727 C C . GLU A 1 89 ? 23.121 0.426 -27.181 1.00 76.25 89 GLU A C 1
ATOM 729 O O . GLU A 1 89 ? 23.598 0.927 -28.192 1.00 76.25 89 GLU A O 1
ATOM 734 N N . THR A 1 90 ? 23.888 0.030 -26.161 1.00 77.69 90 THR A N 1
ATOM 735 C CA . THR A 1 90 ? 25.351 0.185 -26.148 1.00 77.69 90 THR A CA 1
ATOM 736 C C . THR A 1 90 ? 26.014 -0.606 -27.277 1.00 77.69 90 THR A C 1
ATOM 738 O O . THR A 1 90 ? 26.896 -0.088 -27.959 1.00 77.69 90 THR A O 1
ATOM 741 N N . VAL A 1 91 ? 25.585 -1.853 -27.511 1.00 79.44 91 VAL A N 1
ATOM 742 C CA . VAL A 1 91 ? 26.092 -2.672 -28.627 1.00 79.44 91 VAL A CA 1
ATOM 743 C C . VAL A 1 91 ? 25.789 -2.005 -29.968 1.00 79.44 91 VAL A C 1
ATOM 745 O O . VAL A 1 91 ? 26.681 -1.895 -30.804 1.00 79.44 91 VAL A O 1
ATOM 748 N N . ILE A 1 92 ? 24.565 -1.510 -30.150 1.00 75.12 92 ILE A N 1
ATOM 749 C CA . ILE A 1 92 ? 24.149 -0.805 -31.366 1.00 75.12 92 ILE A CA 1
ATOM 750 C C . ILE A 1 92 ? 24.960 0.480 -31.564 1.00 75.12 92 ILE A C 1
ATOM 752 O O . ILE A 1 92 ? 25.416 0.748 -32.672 1.00 75.12 92 ILE A O 1
ATOM 756 N N . GLY A 1 93 ? 25.176 1.259 -30.502 1.00 74.81 93 GLY A N 1
ATOM 757 C CA . GLY A 1 93 ? 25.976 2.482 -30.548 1.00 74.81 93 GLY A CA 1
ATOM 758 C C . GLY A 1 93 ? 27.428 2.219 -30.951 1.00 74.81 93 GLY A C 1
ATOM 759 O O . GLY A 1 93 ? 27.970 2.936 -31.792 1.00 74.81 93 GLY A O 1
ATOM 760 N N . ASN A 1 94 ? 28.038 1.158 -30.416 1.00 79.88 94 ASN A N 1
ATOM 761 C CA . ASN A 1 94 ? 29.392 0.742 -30.793 1.00 79.88 94 ASN A CA 1
ATOM 762 C C . ASN A 1 94 ? 29.465 0.283 -32.255 1.00 79.88 94 ASN A C 1
ATOM 764 O O . ASN A 1 94 ? 30.387 0.664 -32.971 1.00 79.88 94 ASN A O 1
ATOM 768 N N . GLU A 1 95 ? 28.486 -0.501 -32.706 1.00 72.81 95 GLU A N 1
ATOM 769 C CA . GLU A 1 95 ? 28.401 -0.967 -34.090 1.00 72.81 95 GLU A CA 1
ATOM 770 C C . GLU A 1 95 ? 28.225 0.215 -35.055 1.00 72.81 95 GLU A C 1
ATOM 772 O O . GLU A 1 95 ? 28.931 0.320 -36.053 1.00 72.81 95 GLU A O 1
ATOM 777 N N . ALA A 1 96 ? 27.347 1.168 -34.729 1.00 70.19 96 ALA A N 1
ATOM 778 C CA . ALA A 1 96 ? 27.171 2.389 -35.507 1.00 70.19 96 ALA A CA 1
ATOM 779 C C . ALA A 1 96 ? 28.466 3.218 -35.579 1.00 70.19 96 ALA A C 1
ATOM 781 O O . ALA A 1 96 ? 28.823 3.693 -36.656 1.00 70.19 96 ALA A O 1
ATOM 782 N N . ALA A 1 97 ? 29.195 3.355 -34.466 1.00 74.56 97 ALA A N 1
ATOM 783 C CA . ALA A 1 97 ? 30.488 4.038 -34.441 1.00 74.56 97 ALA A CA 1
ATOM 784 C C . ALA A 1 97 ? 31.534 3.329 -35.321 1.00 74.56 97 ALA A C 1
ATOM 786 O O . ALA A 1 97 ? 32.240 3.991 -36.082 1.00 74.56 97 ALA A O 1
ATOM 787 N N . HIS A 1 98 ? 31.584 1.993 -35.282 1.00 73.31 98 HIS A N 1
ATOM 788 C CA . HIS A 1 98 ? 32.440 1.196 -36.161 1.00 73.31 98 HIS A CA 1
ATOM 789 C C . HIS A 1 98 ? 32.083 1.418 -37.638 1.00 73.31 98 HIS A C 1
ATOM 791 O O . HIS A 1 98 ? 32.979 1.601 -38.467 1.00 73.31 98 HIS A O 1
ATOM 797 N N . TRP A 1 99 ? 30.797 1.430 -37.994 1.00 65.00 99 TRP A N 1
ATOM 798 C CA . TRP A 1 99 ? 30.390 1.682 -39.376 1.00 65.00 99 TRP A CA 1
ATOM 799 C C . TRP A 1 99 ? 30.761 3.084 -39.839 1.00 65.00 99 TRP A C 1
ATOM 801 O O . TRP A 1 99 ? 31.256 3.200 -40.949 1.00 65.00 99 TRP A O 1
ATOM 811 N N . VAL A 1 100 ? 30.621 4.114 -38.997 1.00 65.31 100 VAL A N 1
ATOM 812 C CA . VAL A 1 100 ? 31.098 5.475 -39.309 1.00 65.31 100 VAL A CA 1
ATOM 813 C C . VAL A 1 100 ? 32.598 5.484 -39.627 1.00 65.31 100 VAL A C 1
ATOM 815 O O . VAL A 1 100 ? 33.025 6.157 -40.565 1.00 65.31 100 VAL A O 1
ATOM 818 N N . GLU A 1 101 ? 33.403 4.715 -38.892 1.00 68.06 101 GLU A N 1
ATOM 819 C CA . GLU A 1 101 ? 34.838 4.566 -39.159 1.00 68.06 101 GLU A CA 1
ATOM 820 C C . GLU A 1 101 ? 35.106 3.839 -40.490 1.00 68.06 101 GLU A C 1
ATOM 822 O O . GLU A 1 101 ? 35.942 4.272 -41.280 1.00 68.06 101 GLU A O 1
ATOM 827 N N . VAL A 1 102 ? 34.355 2.775 -40.787 1.00 61.44 102 VAL A N 1
ATOM 828 C CA . VAL A 1 102 ? 34.517 1.965 -42.008 1.00 61.44 102 VAL A CA 1
ATOM 829 C C . VAL A 1 102 ? 34.004 2.667 -43.260 1.00 61.44 102 VAL A C 1
ATOM 831 O O . VAL A 1 102 ? 34.639 2.560 -44.299 1.00 61.44 102 VAL A O 1
ATOM 834 N N . THR A 1 103 ? 32.893 3.399 -43.191 1.00 58.44 103 THR A N 1
ATOM 835 C CA . THR A 1 103 ? 32.401 4.246 -44.293 1.00 58.44 103 THR A CA 1
ATOM 836 C C . THR A 1 103 ? 33.235 5.514 -44.447 1.00 58.44 103 THR A C 1
ATOM 838 O O . THR A 1 103 ? 33.080 6.258 -45.395 1.00 58.44 103 THR A O 1
ATOM 841 N N . SER A 1 104 ? 34.143 5.805 -43.519 1.00 58.59 104 SER A N 1
ATOM 842 C CA . SER A 1 104 ? 35.179 6.805 -43.777 1.00 58.59 104 SER A CA 1
ATOM 843 C C . SER A 1 104 ? 36.342 6.224 -44.604 1.00 58.59 104 SER A C 1
ATOM 845 O O . SER A 1 104 ? 37.242 6.971 -44.988 1.00 58.59 104 SER A O 1
ATOM 847 N N . ALA A 1 105 ? 36.341 4.911 -44.886 1.00 57.97 105 ALA A N 1
ATOM 848 C CA . ALA A 1 105 ? 37.346 4.203 -45.675 1.00 57.97 105 ALA A CA 1
ATOM 849 C C . ALA A 1 105 ? 36.779 3.736 -47.036 1.00 57.97 105 ALA A C 1
ATOM 851 O O . ALA A 1 105 ? 35.750 3.074 -47.128 1.00 57.97 105 ALA A O 1
ATOM 852 N N . ASP A 1 106 ? 37.490 4.085 -48.107 1.00 49.59 106 ASP A N 1
ATOM 853 C CA . ASP A 1 106 ? 37.020 4.038 -49.497 1.00 49.59 106 ASP A CA 1
ATOM 854 C C . ASP A 1 106 ? 36.765 2.599 -50.020 1.00 49.59 106 ASP A C 1
ATOM 856 O O . ASP A 1 106 ? 37.676 1.765 -49.994 1.00 49.59 106 ASP A O 1
ATOM 860 N N . GLY A 1 107 ? 35.550 2.295 -50.527 1.00 59.94 107 GLY A N 1
ATOM 861 C CA . GLY A 1 107 ? 35.342 1.112 -51.392 1.00 59.94 107 GLY A CA 1
ATOM 862 C C . GLY A 1 107 ? 33.993 0.359 -51.433 1.00 59.94 107 GLY A C 1
ATOM 863 O O . GLY A 1 107 ? 33.862 -0.548 -52.255 1.00 59.94 107 GLY A O 1
ATOM 864 N N . ALA A 1 108 ? 32.972 0.666 -50.626 1.00 55.34 108 ALA A N 1
ATOM 865 C CA . ALA A 1 108 ? 31.614 0.095 -50.784 1.00 55.34 108 ALA A CA 1
ATOM 866 C C . ALA A 1 108 ? 30.625 1.180 -51.256 1.00 55.34 108 ALA A C 1
ATOM 868 O O . ALA A 1 108 ? 30.850 2.338 -50.918 1.00 55.34 108 ALA A O 1
ATOM 869 N N . PRO A 1 109 ? 29.508 0.883 -51.967 1.00 60.81 109 PRO A N 1
ATOM 870 C CA . PRO A 1 109 ? 28.425 1.855 -52.050 1.00 60.81 109 PRO A CA 1
ATOM 871 C C . PRO A 1 109 ? 27.780 1.932 -50.662 1.00 60.81 109 PRO A C 1
ATOM 873 O O . PRO A 1 109 ? 26.896 1.156 -50.301 1.00 60.81 109 PRO A O 1
ATOM 876 N N . GLU A 1 110 ? 28.316 2.835 -49.849 1.00 58.72 110 GLU A N 1
ATOM 877 C CA . GLU A 1 110 ? 28.007 3.051 -48.432 1.00 58.72 110 GLU A CA 1
ATOM 878 C C . GLU A 1 110 ? 26.518 3.210 -48.147 1.00 58.72 110 GLU A C 1
ATOM 880 O O . GLU A 1 110 ? 26.039 2.860 -47.071 1.00 58.72 110 GLU A O 1
ATOM 885 N N . THR A 1 111 ? 25.775 3.704 -49.130 1.00 59.31 111 THR A N 1
ATOM 886 C CA . THR A 1 111 ? 24.353 4.007 -49.032 1.00 59.31 111 THR A CA 1
ATOM 887 C C . THR A 1 111 ? 23.504 2.787 -48.702 1.00 59.31 111 THR A C 1
ATOM 889 O O . THR A 1 111 ? 22.617 2.887 -47.862 1.00 59.31 111 THR A O 1
ATOM 892 N N . GLU A 1 112 ? 23.766 1.625 -49.297 1.00 60.84 112 GLU A N 1
ATOM 893 C CA . GLU A 1 112 ? 22.902 0.450 -49.114 1.00 60.84 112 GLU A CA 1
ATOM 894 C C . GLU A 1 112 ? 23.137 -0.231 -47.755 1.00 60.84 112 GLU A C 1
ATOM 896 O O . GLU A 1 112 ? 22.194 -0.608 -47.055 1.00 60.84 112 GLU A O 1
ATOM 901 N N . LYS A 1 113 ? 24.401 -0.293 -47.319 1.00 60.69 113 LYS A N 1
ATOM 902 C CA . LYS A 1 113 ? 24.767 -0.794 -45.985 1.00 60.69 113 LYS A CA 1
ATOM 903 C C . LYS A 1 113 ? 24.339 0.176 -44.882 1.00 60.69 113 LYS A C 1
ATOM 905 O O . LYS A 1 113 ? 23.795 -0.258 -43.868 1.00 60.69 113 LYS A O 1
ATOM 910 N N . GLY A 1 114 ? 24.503 1.480 -45.110 1.00 67.19 114 GLY A N 1
ATOM 911 C CA . GLY A 1 114 ? 24.061 2.530 -44.195 1.00 67.19 114 GLY A CA 1
ATOM 912 C C . GLY A 1 114 ? 22.543 2.563 -44.020 1.00 67.19 114 GLY A C 1
ATOM 913 O O . GLY A 1 114 ? 22.065 2.699 -42.897 1.00 67.19 114 GLY A O 1
ATOM 914 N N . LEU A 1 115 ? 21.770 2.359 -45.093 1.00 70.81 115 LEU A N 1
ATOM 915 C CA . LEU A 1 115 ? 20.306 2.314 -45.021 1.00 70.81 115 LEU A CA 1
ATOM 916 C C . LEU A 1 115 ? 19.800 1.135 -44.188 1.00 70.81 115 LEU A C 1
ATOM 918 O O . LEU A 1 115 ? 18.887 1.304 -43.379 1.00 70.81 115 LEU A O 1
ATOM 922 N N . SER A 1 116 ? 20.402 -0.045 -44.343 1.00 68.12 116 SER A N 1
ATOM 923 C CA . SER A 1 116 ? 19.986 -1.220 -43.575 1.00 68.12 116 SER A CA 1
ATOM 924 C C . SER A 1 116 ? 20.360 -1.101 -42.092 1.00 68.12 116 SER A C 1
ATOM 926 O O . SER A 1 116 ? 19.567 -1.483 -41.232 1.00 68.12 116 SER A O 1
ATOM 928 N N . ALA A 1 117 ? 21.525 -0.523 -41.779 1.00 71.62 117 ALA A N 1
ATOM 929 C CA . ALA A 1 117 ? 21.932 -0.249 -40.401 1.00 71.62 117 ALA A CA 1
ATOM 930 C C . ALA A 1 117 ? 21.037 0.820 -39.752 1.00 71.62 117 ALA A C 1
ATOM 932 O O . ALA A 1 117 ? 20.521 0.613 -38.656 1.00 71.62 117 ALA A O 1
ATOM 933 N N . LEU A 1 118 ? 20.764 1.924 -40.454 1.00 75.50 118 LEU A N 1
ATOM 934 C CA . LEU A 1 118 ? 19.881 2.987 -39.974 1.00 75.50 118 LEU A CA 1
ATOM 935 C C . LEU A 1 118 ? 18.458 2.478 -39.705 1.00 75.50 118 LEU A C 1
ATOM 937 O O . LEU A 1 118 ? 17.847 2.874 -38.712 1.00 75.50 118 LEU A O 1
ATOM 941 N N . ALA A 1 119 ? 17.938 1.584 -40.551 1.00 74.50 119 ALA A N 1
ATOM 942 C CA . ALA A 1 119 ? 16.632 0.963 -40.345 1.00 74.50 119 ALA A CA 1
ATOM 943 C C . ALA A 1 119 ? 16.588 0.129 -39.053 1.00 74.50 119 ALA A C 1
ATOM 945 O O . ALA A 1 119 ? 15.614 0.213 -38.305 1.00 74.50 119 ALA A O 1
ATOM 946 N N . GLN A 1 120 ? 17.657 -0.614 -38.754 1.00 75.81 120 GLN A N 1
ATOM 947 C CA . GLN A 1 120 ? 17.757 -1.403 -37.527 1.00 75.81 120 GLN A CA 1
ATOM 948 C C . GLN A 1 120 ? 17.870 -0.510 -36.283 1.00 75.81 120 GLN A C 1
ATOM 950 O O . GLN A 1 120 ? 17.121 -0.702 -35.328 1.00 75.81 120 GLN A O 1
ATOM 955 N N . VAL A 1 121 ? 18.722 0.522 -36.319 1.00 78.81 121 VAL A N 1
ATOM 956 C CA . VAL A 1 121 ? 18.831 1.498 -35.218 1.00 78.81 121 VAL A CA 1
ATOM 957 C C . VAL A 1 121 ? 17.498 2.208 -34.978 1.00 78.81 121 VAL A C 1
ATOM 959 O O . VAL A 1 121 ? 17.088 2.384 -33.834 1.00 78.81 121 VAL A O 1
ATOM 962 N N . SER A 1 122 ? 16.788 2.574 -36.047 1.00 74.81 122 SER A N 1
ATOM 963 C CA . SER A 1 122 ? 15.473 3.218 -35.951 1.00 74.81 122 SER A CA 1
ATOM 964 C C . SER A 1 122 ? 14.429 2.287 -35.331 1.00 74.81 122 SER A C 1
ATOM 966 O O . SER A 1 122 ? 13.643 2.722 -34.493 1.00 74.81 122 SER A O 1
ATOM 968 N N . HIS A 1 123 ? 14.430 1.006 -35.703 1.00 79.75 123 HIS A N 1
ATOM 969 C CA . HIS A 1 123 ? 13.553 0.003 -35.103 1.00 79.75 123 HIS A CA 1
ATOM 970 C C . HIS A 1 123 ? 13.836 -0.170 -33.605 1.00 79.75 123 HIS A C 1
ATOM 972 O O . HIS A 1 123 ? 12.912 -0.177 -32.790 1.00 79.75 123 HIS A O 1
ATOM 978 N N . ASP A 1 124 ? 15.110 -0.268 -33.233 1.00 81.81 124 ASP A N 1
ATOM 979 C CA . ASP A 1 124 ? 15.500 -0.479 -31.844 1.00 81.81 124 ASP A CA 1
ATOM 980 C C . ASP A 1 124 ? 15.209 0.760 -30.991 1.00 81.81 124 ASP A C 1
ATOM 982 O O . ASP A 1 124 ? 14.676 0.620 -29.894 1.00 81.81 124 ASP A O 1
ATOM 986 N N . LEU A 1 125 ? 15.407 1.969 -31.526 1.00 80.44 125 LEU A N 1
ATOM 987 C CA . LEU A 1 125 ? 14.992 3.211 -30.874 1.00 80.44 125 LEU A CA 1
ATOM 988 C C . LEU A 1 125 ? 13.475 3.249 -30.627 1.00 80.44 125 LEU A C 1
ATOM 990 O O . LEU A 1 125 ? 13.045 3.595 -29.530 1.00 80.44 125 LEU A O 1
ATOM 994 N N . VAL A 1 126 ? 12.659 2.845 -31.607 1.00 80.62 126 VAL A N 1
ATOM 995 C CA . VAL A 1 126 ? 11.194 2.763 -31.451 1.00 80.62 126 VAL A CA 1
ATOM 996 C C . VAL A 1 126 ? 10.805 1.752 -30.369 1.00 80.62 126 VAL A C 1
ATOM 998 O O . VAL A 1 126 ? 9.911 2.031 -29.568 1.00 80.62 126 VAL A O 1
ATOM 1001 N N . ALA A 1 127 ? 11.489 0.610 -30.291 1.00 76.81 127 ALA A N 1
ATOM 1002 C CA . ALA A 1 127 ? 11.256 -0.376 -29.239 1.00 76.81 127 ALA A CA 1
ATOM 1003 C C . ALA A 1 127 ? 11.609 0.174 -27.845 1.00 76.81 127 ALA A C 1
ATOM 1005 O O . ALA A 1 127 ? 10.864 -0.046 -26.887 1.00 76.81 127 ALA A O 1
ATOM 1006 N N . THR A 1 128 ? 12.701 0.935 -27.727 1.00 83.00 128 THR A N 1
ATOM 1007 C CA . THR A 1 128 ? 13.088 1.589 -26.470 1.00 83.00 128 THR A CA 1
ATOM 1008 C C . THR A 1 128 ? 12.096 2.685 -26.083 1.00 83.00 128 THR A C 1
ATOM 1010 O O . THR A 1 128 ? 11.671 2.737 -24.928 1.00 83.00 128 THR A O 1
ATOM 1013 N N . CYS A 1 129 ? 11.649 3.506 -27.040 1.00 80.81 129 CYS A N 1
ATOM 1014 C CA . CYS A 1 129 ? 10.619 4.520 -26.808 1.00 80.81 129 CYS A CA 1
ATOM 1015 C C . CYS A 1 129 ? 9.298 3.898 -26.336 1.00 80.81 129 CYS A C 1
ATOM 1017 O O . CYS A 1 129 ? 8.694 4.417 -25.403 1.00 80.81 129 CYS A O 1
ATOM 1019 N N . ALA A 1 130 ? 8.868 2.769 -26.910 1.00 76.94 130 ALA A N 1
ATOM 1020 C CA . ALA A 1 130 ? 7.648 2.082 -26.481 1.00 76.94 130 ALA A CA 1
ATOM 1021 C C . ALA A 1 130 ? 7.723 1.619 -25.013 1.00 76.94 130 ALA A C 1
ATOM 1023 O O . ALA A 1 130 ? 6.769 1.800 -24.256 1.00 76.94 130 ALA A O 1
ATOM 1024 N N . LEU A 1 131 ? 8.876 1.095 -24.586 1.00 83.50 131 LEU A N 1
ATOM 1025 C CA . LEU A 1 131 ? 9.103 0.662 -23.202 1.00 83.50 131 LEU A CA 1
ATOM 1026 C C . LEU A 1 131 ? 9.188 1.848 -22.230 1.00 83.50 131 LEU A C 1
ATOM 1028 O O . LEU A 1 131 ? 8.658 1.782 -21.122 1.00 83.50 131 LEU A O 1
ATOM 1032 N N . GLN A 1 132 ? 9.782 2.967 -22.653 1.00 80.81 132 GLN A N 1
ATOM 1033 C CA . GLN A 1 132 ? 9.761 4.211 -21.875 1.00 80.81 132 GLN A CA 1
ATOM 1034 C C . GLN A 1 132 ? 8.342 4.773 -21.729 1.00 80.81 132 GLN A C 1
ATOM 1036 O O . GLN A 1 132 ? 7.988 5.312 -20.683 1.00 80.81 132 GLN A O 1
ATOM 1041 N N . GLN A 1 133 ? 7.511 4.634 -22.760 1.00 81.44 133 GLN A N 1
ATOM 1042 C CA . GLN A 1 133 ? 6.135 5.121 -22.749 1.00 81.44 133 GLN A CA 1
ATOM 1043 C C . GLN A 1 133 ? 5.241 4.293 -21.815 1.00 81.44 133 GLN A C 1
ATOM 1045 O O . GLN A 1 133 ? 4.413 4.856 -21.099 1.00 81.44 133 GLN A O 1
ATOM 1050 N N . GLU A 1 134 ? 5.463 2.979 -21.748 1.00 81.12 134 GLU A N 1
ATOM 1051 C CA . GLU A 1 134 ? 4.847 2.100 -20.750 1.00 81.12 134 GLU A CA 1
ATOM 1052 C C . GLU A 1 134 ? 5.261 2.489 -19.319 1.00 81.12 134 GLU A C 1
ATOM 1054 O O . GLU A 1 134 ? 4.425 2.538 -18.415 1.00 81.12 134 GLU A O 1
ATOM 1059 N N . GLU A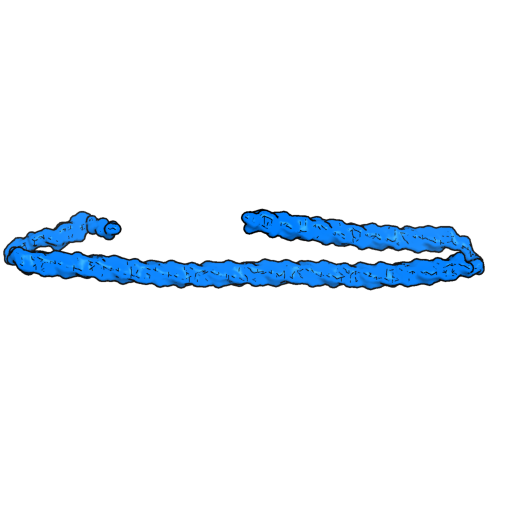 1 135 ? 6.528 2.860 -19.113 1.00 83.12 135 GLU A N 1
ATOM 1060 C CA . GLU A 1 135 ? 7.025 3.320 -17.814 1.00 83.12 135 GLU A CA 1
ATOM 1061 C C . GLU A 1 135 ? 6.407 4.658 -17.376 1.00 83.12 135 GLU A C 1
ATOM 1063 O O . GLU A 1 135 ? 5.997 4.793 -16.220 1.00 83.12 135 GLU A O 1
ATOM 1068 N N . ILE A 1 136 ? 6.280 5.623 -18.293 1.00 86.25 136 ILE A N 1
ATOM 1069 C CA . ILE A 1 136 ? 5.617 6.907 -18.023 1.00 86.25 136 ILE A CA 1
ATOM 1070 C C . ILE A 1 136 ? 4.170 6.676 -17.576 1.00 86.25 136 ILE A C 1
ATOM 1072 O O . ILE A 1 136 ? 3.756 7.223 -16.555 1.00 86.25 136 ILE A O 1
ATOM 1076 N N . LEU A 1 137 ? 3.426 5.815 -18.276 1.00 87.06 137 LEU A N 1
ATOM 1077 C CA . LEU A 1 137 ? 2.046 5.477 -17.912 1.00 87.06 137 LEU A CA 1
ATOM 1078 C C . LEU A 1 137 ? 1.952 4.853 -16.514 1.00 87.06 137 LEU A C 1
ATOM 1080 O O . LEU A 1 137 ? 1.063 5.197 -15.733 1.00 87.06 137 LEU A O 1
ATOM 1084 N N . HIS A 1 138 ? 2.888 3.971 -16.174 1.00 83.50 138 HIS A N 1
ATOM 1085 C CA . HIS A 1 138 ? 2.918 3.317 -14.869 1.00 83.50 138 HIS A CA 1
ATOM 1086 C C . HIS A 1 138 ? 3.242 4.287 -13.723 1.00 83.50 138 HIS A C 1
ATOM 1088 O O . HIS A 1 138 ? 2.675 4.184 -12.629 1.00 83.50 138 HIS A O 1
ATOM 1094 N N . LEU A 1 139 ? 4.141 5.244 -13.969 1.00 89.38 139 LEU A N 1
ATOM 1095 C CA . LEU A 1 139 ? 4.438 6.322 -13.027 1.00 89.38 139 LEU A CA 1
ATOM 1096 C C . LEU A 1 139 ? 3.223 7.228 -12.841 1.00 89.38 139 LEU A C 1
ATOM 1098 O O . LEU A 1 139 ? 2.892 7.558 -11.706 1.00 89.38 139 LEU A O 1
ATOM 1102 N N . GLN A 1 140 ? 2.518 7.556 -13.924 1.00 88.06 140 GLN A N 1
ATOM 1103 C CA . GLN A 1 140 ? 1.283 8.334 -13.867 1.00 88.06 140 GLN A CA 1
ATOM 1104 C C . GLN A 1 140 ? 0.241 7.665 -12.961 1.00 88.06 140 GLN A C 1
ATOM 1106 O O . GLN A 1 140 ? -0.259 8.296 -12.037 1.00 88.06 140 GLN A O 1
ATOM 1111 N N . GLN A 1 141 ? 0.009 6.360 -13.136 1.00 84.50 141 GLN A N 1
ATOM 1112 C CA . GLN A 1 141 ? -0.917 5.598 -12.289 1.00 84.50 141 GLN A CA 1
ATOM 1113 C C . GLN A 1 141 ? -0.497 5.572 -10.816 1.00 84.50 141 GLN A C 1
ATOM 1115 O O . GLN A 1 141 ? -1.342 5.665 -9.927 1.00 84.50 141 GLN A O 1
ATOM 1120 N N . THR A 1 142 ? 0.804 5.451 -10.548 1.00 88.56 142 THR A N 1
ATOM 1121 C CA . THR A 1 142 ? 1.333 5.494 -9.177 1.00 88.56 142 THR A CA 1
ATOM 1122 C C . THR A 1 142 ? 1.067 6.855 -8.535 1.00 88.56 142 THR A C 1
ATOM 1124 O O . THR A 1 142 ? 0.593 6.923 -7.403 1.00 88.56 142 THR A O 1
ATOM 1127 N N . VAL A 1 143 ? 1.325 7.944 -9.266 1.00 89.44 143 VAL A N 1
ATOM 1128 C CA . VAL A 1 143 ? 1.054 9.306 -8.789 1.00 89.44 143 VAL A CA 1
ATOM 1129 C C . VAL A 1 143 ? -0.440 9.510 -8.539 1.00 89.44 143 VAL A C 1
ATOM 1131 O O . VAL A 1 143 ? -0.806 10.024 -7.484 1.00 89.44 143 VAL A O 1
ATOM 1134 N N . ASP A 1 144 ? -1.304 9.052 -9.444 1.00 88.81 144 ASP A N 1
ATOM 1135 C CA . ASP A 1 144 ? -2.758 9.157 -9.291 1.00 88.81 144 ASP A CA 1
ATOM 1136 C C . ASP A 1 144 ? -3.258 8.412 -8.040 1.00 88.81 144 ASP A C 1
ATOM 1138 O O . ASP A 1 144 ? -4.098 8.924 -7.298 1.00 88.81 144 ASP A O 1
ATOM 1142 N N . GLN A 1 145 ? -2.707 7.229 -7.746 1.00 84.81 145 GLN A N 1
ATOM 1143 C CA . GLN A 1 145 ? -3.028 6.479 -6.526 1.00 84.81 145 GLN A CA 1
ATOM 1144 C C . GLN A 1 145 ? -2.561 7.191 -5.254 1.00 84.81 145 GLN A C 1
ATOM 1146 O O . GLN A 1 145 ? -3.269 7.165 -4.248 1.00 84.81 145 GLN A O 1
ATOM 1151 N N . MET A 1 146 ? -1.388 7.828 -5.281 1.00 89.00 146 MET A N 1
ATOM 1152 C CA . MET A 1 146 ? -0.906 8.623 -4.150 1.00 89.00 146 MET A CA 1
ATOM 1153 C C . MET A 1 146 ? -1.786 9.855 -3.919 1.00 89.00 146 MET A C 1
ATOM 1155 O O . MET A 1 146 ? -2.112 10.156 -2.774 1.00 89.00 146 MET A O 1
ATOM 1159 N N . LEU A 1 147 ? -2.216 10.529 -4.989 1.00 86.00 147 LEU A N 1
ATOM 1160 C CA . LEU A 1 147 ? -3.121 11.677 -4.911 1.00 86.00 147 LEU A CA 1
ATOM 1161 C C . LEU A 1 147 ? -4.512 11.296 -4.395 1.00 86.00 147 LEU A C 1
ATOM 1163 O O . LEU A 1 147 ? -5.087 12.049 -3.623 1.00 86.00 147 LEU A O 1
ATOM 1167 N N . ALA A 1 148 ? -5.041 10.126 -4.761 1.00 83.50 148 ALA A N 1
ATOM 1168 C CA . ALA A 1 148 ? -6.332 9.643 -4.263 1.00 83.50 148 ALA A CA 1
ATOM 1169 C C . ALA A 1 148 ? -6.326 9.267 -2.766 1.00 83.50 148 ALA A C 1
ATOM 1171 O O . ALA A 1 148 ? -7.389 9.061 -2.180 1.00 83.50 148 ALA A O 1
ATOM 1172 N N . ARG A 1 149 ? -5.140 9.126 -2.160 1.00 81.88 149 ARG A N 1
ATOM 1173 C CA . ARG A 1 149 ? -4.945 8.807 -0.736 1.00 81.88 149 ARG A CA 1
ATOM 1174 C C . ARG A 1 149 ? -4.736 10.053 0.144 1.00 81.88 149 ARG A C 1
ATOM 1176 O O . ARG A 1 149 ? -4.653 9.890 1.361 1.00 81.88 149 ARG A O 1
ATOM 1183 N N . LEU A 1 150 ? -4.627 11.248 -0.449 1.00 71.00 150 LEU A N 1
ATOM 1184 C CA . LEU A 1 150 ? -4.546 12.553 0.231 1.0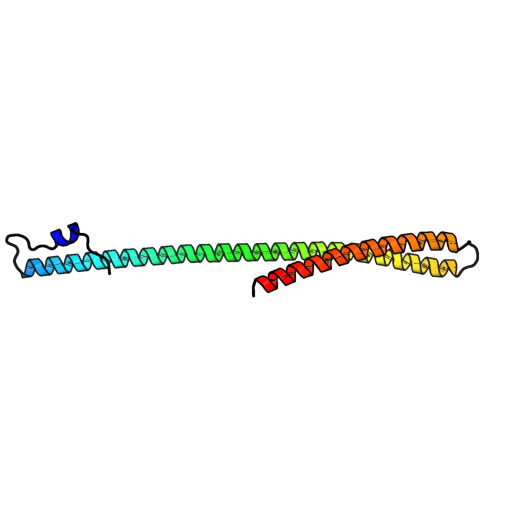0 71.00 150 LEU A CA 1
ATOM 1185 C C . LEU A 1 150 ? -5.937 13.175 0.406 1.00 71.00 150 LEU A C 1
ATOM 1187 O O . LEU A 1 150 ? -6.137 13.832 1.452 1.00 71.00 150 LEU A O 1
#

Secondary structure (DSSP, 8-state):
-PPPPHHHHHHTSPPTT--HHHHHHHHHHHHHHHHHHHHHHHHHHHHHHHHHHHHHHHHHHHHHHHHHHHHHHHHHHHHHHHHHHHHHHHHHHHHHHHHHHHTTSSSS-HHHHHHHHHHHHHHHHHHHHHHHHHHHHHHHHHHHHHHTT-

Radius of gyration: 40.48 Å; chains: 1; bounding box: 82×23×110 Å

Sequence (150 aa):
MTLLTRSQTKAMDRKAGESLLAYEERLAAFIQEANDRAAAAAKERNRLEQEEEAKRQKEEQDRLRQEEADLQAAAEHRSRQRERLFTRETVIGNEAAHWVEVTSADGAPETEKGLSALAQVSHDLVATCALQQEEILHLQQTVDQMLARL

Organism: Chara braunii (NCBI:txid69332)

Foldseek 3Di:
DPDDDPVRVVVLDDDVPDDPVNSVVVNVVSVVVVVVVVVVVVVVVVVVVVVVVVVVVVVVVVVVVVVVVVVVVVVVVLVVVVVVLVVVLVVLVVVVVVLVVVVVPDDDPSVVVVVVSVVVNVVSVVVVVVSVVVVVVVVVVVVVVVVVVD